Protein AF-A0A0D6AP35-F1 (afdb_monomer)

Sequence (66 aa):
MPTIENKLWKIRQKIMEWSPEAEAKLKEIPFFVRPAARKKIEKFAIDKQETLITVELYLQAKAKFN

Nearest PDB structures (foldseek):
  2kru-assembly1_A  TM=9.706E-01  e=9.992E-04  Chlorobaculum tepidum
  2l09-assembly1_A  TM=8.581E-01  e=5.984E-04  Nostoc sp. PCC 7120 = FACHB-418
  9c57-assembly1_B  TM=6.549E-01  e=6.894E-01  Homo sapiens
  5m32-assembly1_c  TM=5.883E-01  e=3.872E-01  Homo sapiens
  3whl-assembly4_G  TM=5.672E-01  e=7.350E-01  Pyrococcus furiosus DSM 3638

Secondary structure (DSSP, 8-state):
---HHHHHHHHHHHTPEEPHHHHHHHHHS-TTTHHHHHHHHHHHHHHTT-SEE-HHHHHHHHHTT-

Radius of gyration: 12.46 Å; Cα contacts (8 Å, |Δi|>4): 49; chains: 1; bounding box: 28×33×26 Å

Mean predicted aligned error: 6.74 Å

pLDDT: mean 80.89, std 11.6, range [45.62, 91.62]

Structure (mmCIF, N/CA/C/O backbone):
data_AF-A0A0D6AP35-F1
#
_entry.id   AF-A0A0D6AP35-F1
#
loop_
_atom_site.group_PDB
_atom_site.id
_atom_site.type_symbol
_atom_site.label_atom_id
_atom_site.label_alt_id
_atom_site.label_comp_id
_atom_site.label_asym_id
_atom_site.label_entity_id
_atom_site.label_seq_id
_atom_site.pdbx_PDB_ins_code
_atom_site.Cartn_x
_atom_site.Cartn_y
_atom_site.Cartn_z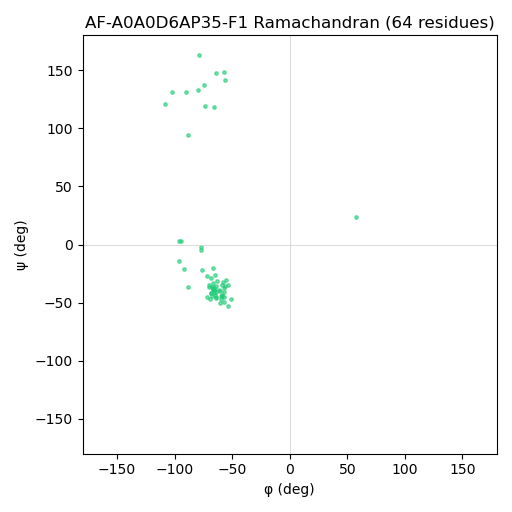
_atom_site.occupancy
_atom_site.B_iso_or_equiv
_atom_site.auth_seq_id
_atom_site.auth_comp_id
_atom_site.auth_asym_id
_atom_site.auth_atom_id
_atom_site.pdbx_PDB_model_num
ATOM 1 N N . MET A 1 1 ? 18.152 18.330 -16.043 1.00 45.62 1 MET A N 1
ATOM 2 C CA . MET A 1 1 ? 17.744 18.835 -14.712 1.00 45.62 1 MET A CA 1
ATOM 3 C C . MET A 1 1 ? 16.462 18.126 -14.297 1.00 45.62 1 MET A C 1
ATOM 5 O O . MET A 1 1 ? 15.540 18.119 -15.102 1.00 45.62 1 MET A O 1
ATOM 9 N N . PRO A 1 2 ? 16.381 17.487 -13.120 1.00 49.34 2 PRO A N 1
ATOM 10 C CA . PRO A 1 2 ? 15.125 16.911 -12.651 1.00 49.34 2 PRO A CA 1
ATOM 11 C C . PRO A 1 2 ? 14.183 18.036 -12.187 1.00 49.34 2 PRO A C 1
ATOM 13 O O . PRO A 1 2 ? 14.525 18.805 -11.294 1.00 49.34 2 PRO A O 1
ATOM 16 N N . THR A 1 3 ? 13.019 18.145 -12.825 1.00 67.62 3 THR A N 1
ATOM 17 C CA . THR A 1 3 ? 11.954 19.130 -12.557 1.00 67.62 3 THR A CA 1
ATOM 18 C C . THR A 1 3 ? 11.469 19.063 -11.101 1.00 67.62 3 THR A C 1
ATOM 20 O O . THR A 1 3 ? 11.463 17.986 -10.508 1.00 67.62 3 THR A O 1
ATOM 23 N N . ILE A 1 4 ? 11.031 20.184 -10.515 1.00 63.16 4 ILE A N 1
ATOM 24 C CA . ILE A 1 4 ? 10.557 20.280 -9.112 1.00 63.16 4 ILE A CA 1
ATOM 25 C C . ILE A 1 4 ? 9.449 19.255 -8.807 1.00 63.16 4 ILE A C 1
ATOM 27 O O . ILE A 1 4 ? 9.431 18.645 -7.735 1.00 63.16 4 ILE A O 1
ATOM 31 N N . GLU A 1 5 ? 8.593 18.978 -9.789 1.00 60.38 5 GLU A N 1
ATOM 32 C CA . GLU A 1 5 ? 7.544 17.958 -9.726 1.00 60.38 5 GLU A CA 1
ATOM 33 C C . GLU A 1 5 ? 8.102 16.567 -9.406 1.00 60.38 5 GLU A C 1
ATOM 35 O O . GLU A 1 5 ? 7.512 15.831 -8.612 1.00 60.38 5 GLU A O 1
ATOM 40 N N . ASN A 1 6 ? 9.301 16.238 -9.915 1.00 61.28 6 ASN A N 1
ATOM 41 C CA . ASN A 1 6 ? 9.943 14.952 -9.664 1.00 61.28 6 ASN A CA 1
ATOM 42 C C . ASN A 1 6 ? 10.371 14.747 -8.197 1.00 61.28 6 ASN A C 1
ATOM 44 O O . ASN A 1 6 ? 10.596 13.625 -7.736 1.00 61.28 6 ASN A O 1
ATOM 48 N N . LYS A 1 7 ? 10.514 15.841 -7.446 1.00 61.44 7 LYS A N 1
ATOM 49 C CA . LYS A 1 7 ? 10.929 15.817 -6.042 1.00 61.44 7 LYS A CA 1
ATOM 50 C C . LYS A 1 7 ? 9.727 15.673 -5.109 1.00 61.44 7 LYS A C 1
ATOM 52 O O . LYS A 1 7 ? 9.810 14.954 -4.116 1.00 61.44 7 LYS A O 1
ATOM 57 N N . LEU A 1 8 ? 8.602 16.301 -5.453 1.00 67.44 8 LEU A N 1
ATOM 58 C CA . LEU A 1 8 ? 7.386 16.305 -4.635 1.00 67.44 8 LEU A CA 1
ATOM 59 C C . LEU A 1 8 ? 6.697 14.933 -4.594 1.00 67.44 8 LEU A C 1
ATOM 61 O O . LEU A 1 8 ? 6.241 14.520 -3.526 1.00 67.44 8 LEU A O 1
ATOM 65 N N . TRP A 1 9 ? 6.694 14.174 -5.699 1.00 63.41 9 TRP A N 1
ATOM 66 C CA . TRP A 1 9 ? 6.107 12.824 -5.694 1.00 63.41 9 TRP A CA 1
ATOM 67 C C . TRP A 1 9 ? 6.893 11.836 -4.825 1.00 63.41 9 TRP A C 1
ATOM 69 O O . TRP A 1 9 ? 6.287 11.021 -4.133 1.00 63.41 9 TRP A O 1
ATOM 79 N N . LYS A 1 10 ? 8.231 11.938 -4.788 1.00 63.34 10 LYS A N 1
ATOM 80 C CA . LYS A 1 10 ? 9.072 11.085 -3.927 1.00 63.34 10 LYS A CA 1
ATOM 81 C C . LYS A 1 10 ? 8.861 11.362 -2.442 1.00 63.34 10 LYS A C 1
ATOM 83 O O . LYS A 1 10 ? 8.909 10.436 -1.637 1.00 63.34 10 LYS A O 1
ATOM 88 N N . ILE A 1 11 ? 8.639 12.624 -2.080 1.00 69.31 11 ILE A N 1
ATOM 89 C CA . ILE A 1 11 ? 8.385 13.029 -0.693 1.00 69.31 11 ILE A CA 1
ATOM 90 C C . ILE A 1 11 ? 7.019 12.502 -0.244 1.00 69.31 11 ILE A C 1
ATOM 92 O O . ILE A 1 11 ? 6.939 11.845 0.788 1.00 69.31 11 ILE A O 1
ATOM 96 N N . ARG A 1 12 ? 5.976 12.677 -1.066 1.00 65.12 12 ARG A N 1
ATOM 97 C CA . ARG A 1 12 ? 4.634 12.133 -0.793 1.00 65.12 12 ARG A CA 1
ATOM 98 C C . ARG A 1 12 ? 4.629 10.616 -0.607 1.00 65.12 12 ARG A C 1
ATOM 100 O O . ARG A 1 12 ? 3.927 10.122 0.261 1.00 65.12 12 ARG A O 1
ATOM 107 N N . GLN A 1 13 ? 5.449 9.891 -1.367 1.00 66.31 13 GLN A N 1
ATOM 108 C CA . GLN A 1 13 ? 5.557 8.437 -1.236 1.00 66.31 13 GLN A CA 1
ATOM 109 C C . GLN A 1 13 ? 6.242 8.005 0.074 1.00 66.31 13 GLN A C 1
ATOM 111 O O . GLN A 1 13 ? 5.875 6.992 0.656 1.00 66.31 13 GLN A O 1
ATOM 116 N N . LYS A 1 14 ? 7.225 8.775 0.562 1.00 66.81 14 LYS A N 1
ATOM 117 C CA . LYS A 1 14 ? 7.984 8.447 1.782 1.00 66.81 14 LYS A CA 1
ATOM 118 C C . LYS A 1 14 ? 7.210 8.726 3.080 1.00 66.81 14 LYS A C 1
ATOM 120 O O . LYS A 1 14 ? 7.561 8.153 4.104 1.00 66.81 14 LYS A O 1
ATOM 125 N N . ILE A 1 15 ? 6.196 9.593 3.043 1.00 69.75 15 ILE A N 1
ATOM 126 C CA . ILE A 1 15 ? 5.443 10.037 4.233 1.00 69.75 15 ILE A CA 1
ATOM 127 C C . ILE A 1 15 ? 4.146 9.227 4.428 1.00 69.75 15 ILE A C 1
ATOM 129 O O . ILE A 1 15 ? 3.387 9.503 5.345 1.00 69.75 15 ILE A O 1
ATOM 133 N N . MET A 1 16 ? 3.866 8.220 3.594 1.00 81.25 16 MET A N 1
ATOM 134 C CA . MET A 1 16 ? 2.632 7.446 3.752 1.00 81.25 16 MET A CA 1
ATOM 135 C C . MET A 1 16 ? 2.624 6.648 5.044 1.00 81.25 16 MET A C 1
ATOM 137 O O . MET A 1 16 ? 3.443 5.743 5.241 1.00 81.25 16 MET A O 1
ATOM 141 N N . GLU A 1 17 ? 1.654 6.965 5.889 1.00 85.19 17 GLU A N 1
ATOM 142 C CA . GLU A 1 17 ? 1.405 6.237 7.119 1.00 85.19 17 GLU A CA 1
ATOM 143 C C . GLU A 1 17 ? 0.626 4.972 6.788 1.00 85.19 17 GLU A C 1
ATOM 145 O O . GLU A 1 17 ? -0.328 4.992 6.012 1.00 85.19 17 GLU A O 1
ATOM 150 N N . TRP A 1 18 ? 1.055 3.845 7.342 1.00 89.50 18 TRP A N 1
ATOM 151 C CA . TRP A 1 18 ? 0.332 2.590 7.210 1.00 89.50 18 TRP A CA 1
ATOM 152 C C . TRP A 1 18 ? -0.418 2.328 8.502 1.00 89.50 18 TRP A C 1
ATOM 154 O O . TRP A 1 18 ? 0.149 2.395 9.589 1.00 89.50 18 TRP A O 1
ATOM 164 N N . SER A 1 19 ? -1.696 1.993 8.373 1.00 90.31 19 SER A N 1
ATOM 165 C CA . SER A 1 19 ? -2.451 1.459 9.498 1.00 90.31 19 SER A CA 1
ATOM 166 C C . SER A 1 19 ? -1.865 0.107 9.936 1.00 90.31 19 SER A C 1
ATOM 168 O O . SER A 1 19 ? -1.403 -0.670 9.088 1.00 90.31 19 SER A O 1
ATOM 170 N N . PRO A 1 20 ? -1.931 -0.228 11.237 1.00 89.56 20 PRO A N 1
ATOM 171 C CA . PRO A 1 20 ? -1.449 -1.514 11.743 1.00 89.56 20 PRO A CA 1
ATOM 172 C C . PRO A 1 20 ? -2.149 -2.703 11.067 1.00 89.56 20 PRO A C 1
ATOM 174 O O . PRO A 1 20 ? -1.534 -3.744 10.834 1.00 89.56 20 PRO A O 1
ATOM 177 N N . GLU A 1 21 ? -3.415 -2.535 10.684 1.00 90.25 21 GLU A N 1
ATOM 178 C CA . GLU A 1 21 ? -4.203 -3.533 9.960 1.00 90.25 21 GLU A CA 1
ATOM 179 C C . GLU A 1 21 ? -3.686 -3.760 8.528 1.00 90.25 21 GLU A C 1
ATOM 181 O O . GLU A 1 21 ? -3.522 -4.905 8.092 1.00 90.25 21 GLU A O 1
ATOM 186 N N . ALA A 1 22 ? -3.367 -2.685 7.796 1.00 89.94 22 ALA A N 1
ATOM 187 C CA . ALA A 1 22 ? -2.766 -2.787 6.466 1.00 89.94 22 ALA A CA 1
ATOM 188 C C . ALA A 1 22 ? -1.348 -3.377 6.526 1.00 89.94 22 ALA A C 1
ATOM 190 O O . ALA A 1 22 ? -0.981 -4.186 5.671 1.00 89.94 22 ALA A O 1
ATOM 191 N N . GLU A 1 23 ? -0.554 -3.025 7.542 1.00 89.44 23 GLU A N 1
ATOM 192 C CA . GLU A 1 23 ? 0.765 -3.629 7.758 1.00 89.44 23 GLU A CA 1
ATOM 193 C C . GLU A 1 23 ? 0.678 -5.124 8.064 1.00 89.44 23 GLU A C 1
ATOM 195 O O . GLU A 1 23 ? 1.482 -5.897 7.540 1.00 89.44 23 GLU A O 1
ATOM 200 N N . ALA A 1 24 ? -0.293 -5.555 8.874 1.00 90.81 24 ALA A N 1
ATOM 201 C CA . ALA A 1 24 ? -0.526 -6.971 9.140 1.00 90.81 24 ALA A CA 1
ATOM 202 C C . ALA A 1 24 ? -0.815 -7.729 7.837 1.00 90.81 24 ALA A C 1
ATOM 204 O O . ALA A 1 24 ? -0.191 -8.756 7.567 1.00 90.81 24 ALA A O 1
ATOM 205 N N . LYS A 1 25 ? -1.662 -7.166 6.967 1.00 87.88 25 LYS A N 1
ATOM 206 C CA . LYS A 1 25 ? -1.949 -7.735 5.642 1.00 87.88 25 LYS A CA 1
ATOM 207 C C . LYS A 1 25 ? -0.735 -7.745 4.716 1.00 87.88 25 LYS A C 1
ATOM 209 O O . LYS A 1 25 ? -0.532 -8.715 3.987 1.00 87.88 25 LYS A O 1
ATOM 214 N N . LEU A 1 26 ? 0.097 -6.705 4.755 1.00 87.06 26 LEU A N 1
ATOM 215 C CA . LEU A 1 26 ? 1.351 -6.657 3.999 1.00 87.06 26 LEU A CA 1
ATOM 216 C C . LEU A 1 26 ? 2.359 -7.700 4.513 1.00 87.06 26 LEU A C 1
ATOM 218 O O . LEU A 1 26 ? 3.126 -8.249 3.722 1.00 87.06 26 LEU A O 1
ATOM 222 N N . LYS A 1 27 ? 2.354 -8.006 5.817 1.00 87.94 27 LYS A N 1
ATOM 223 C CA . LYS A 1 27 ? 3.191 -9.058 6.412 1.00 87.94 27 LYS A CA 1
ATOM 224 C C . LYS A 1 27 ? 2.776 -10.462 5.965 1.00 87.94 27 LYS A C 1
ATOM 226 O O . LYS A 1 27 ? 3.663 -11.307 5.852 1.00 87.94 27 LYS A O 1
ATOM 231 N N . GLU A 1 28 ? 1.505 -10.695 5.633 1.00 88.50 28 GLU A N 1
ATOM 232 C CA . GLU A 1 28 ? 1.059 -11.967 5.032 1.00 88.50 28 GLU A CA 1
ATOM 233 C C . GLU A 1 28 ? 1.675 -12.201 3.640 1.00 88.50 28 GLU A C 1
ATOM 235 O O . GLU A 1 28 ? 1.858 -13.340 3.216 1.00 88.50 28 GLU A O 1
ATOM 240 N N . ILE A 1 29 ? 2.038 -11.130 2.922 1.00 85.06 29 ILE A N 1
ATOM 241 C CA . ILE A 1 29 ? 2.697 -11.231 1.618 1.00 85.06 29 ILE A CA 1
ATOM 242 C C . ILE A 1 29 ? 4.170 -11.649 1.805 1.00 85.06 29 ILE A C 1
ATOM 244 O O . ILE A 1 29 ? 4.870 -11.080 2.655 1.00 85.06 29 ILE A O 1
ATOM 248 N N . PRO A 1 30 ? 4.700 -12.571 0.976 1.00 88.56 30 PRO A N 1
ATOM 249 C CA . PRO A 1 30 ? 6.116 -12.923 0.99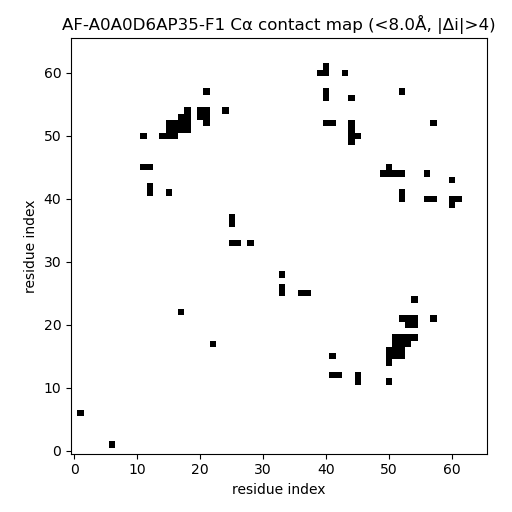5 1.00 88.56 30 PRO A CA 1
ATOM 250 C C . PRO A 1 30 ? 7.034 -11.711 0.785 1.00 88.56 30 PRO A C 1
ATOM 252 O O . PRO A 1 30 ? 6.762 -10.832 -0.037 1.00 88.56 30 PRO A O 1
ATOM 255 N N . PHE A 1 31 ? 8.160 -11.674 1.503 1.00 86.00 31 PHE A N 1
ATOM 256 C CA . PHE A 1 31 ? 9.051 -10.507 1.575 1.00 86.00 31 PHE A CA 1
ATOM 257 C C . PHE A 1 31 ? 9.550 -9.998 0.213 1.00 86.00 31 PHE A C 1
ATOM 259 O O . PHE A 1 31 ? 9.748 -8.797 0.063 1.00 86.00 31 PHE A O 1
ATOM 266 N N . PHE A 1 32 ? 9.710 -10.872 -0.784 1.00 86.19 32 PHE A N 1
ATOM 267 C CA . PHE A 1 32 ? 10.158 -10.492 -2.127 1.00 86.19 32 PHE A CA 1
ATOM 268 C C . PHE A 1 32 ? 9.086 -9.729 -2.922 1.00 86.19 32 PHE A C 1
ATOM 270 O O . PHE A 1 32 ? 9.419 -8.891 -3.757 1.00 86.19 32 PHE A O 1
ATOM 277 N N . VAL A 1 33 ? 7.799 -9.952 -2.628 1.00 88.50 33 VAL A N 1
ATOM 278 C CA . VAL A 1 33 ? 6.682 -9.236 -3.267 1.00 88.50 33 VAL A CA 1
ATOM 279 C C . VAL A 1 33 ? 6.279 -7.990 -2.473 1.00 88.50 33 VAL A C 1
ATOM 281 O O . VAL A 1 33 ? 5.696 -7.069 -3.047 1.00 88.50 33 VAL A O 1
ATOM 284 N N . ARG A 1 34 ? 6.615 -7.909 -1.172 1.00 88.56 34 ARG A N 1
ATOM 285 C CA . ARG A 1 34 ? 6.263 -6.767 -0.302 1.00 88.56 34 ARG A CA 1
ATOM 286 C C . ARG A 1 34 ? 6.651 -5.402 -0.891 1.00 88.56 34 ARG A C 1
ATOM 288 O O . ARG A 1 34 ? 5.782 -4.535 -0.903 1.00 88.56 34 ARG A O 1
ATOM 295 N N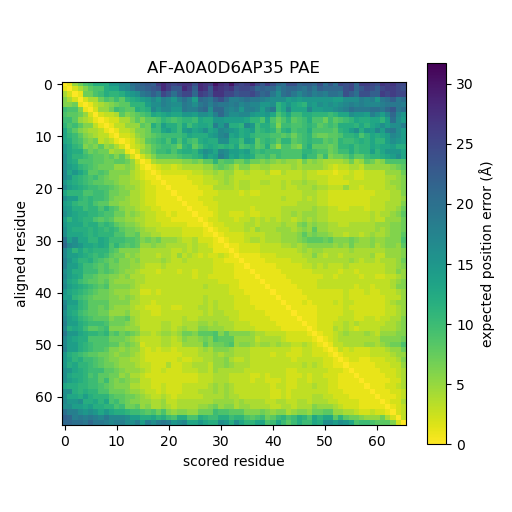 . PRO A 1 35 ? 7.869 -5.169 -1.429 1.00 87.25 35 PRO A N 1
ATOM 296 C CA . PRO A 1 35 ? 8.229 -3.872 -2.006 1.00 87.25 35 PRO A CA 1
ATOM 297 C C . PRO A 1 35 ? 7.392 -3.509 -3.236 1.00 87.25 35 PRO A C 1
ATOM 299 O O . PRO A 1 35 ? 7.064 -2.342 -3.440 1.00 87.25 35 PRO A O 1
ATOM 302 N N . ALA A 1 36 ? 7.036 -4.500 -4.058 1.00 87.56 36 ALA A N 1
ATOM 303 C CA . ALA A 1 36 ? 6.207 -4.294 -5.242 1.00 87.56 36 ALA A CA 1
ATOM 304 C C . ALA A 1 36 ? 4.750 -3.997 -4.860 1.00 87.56 36 ALA A C 1
ATOM 306 O O . ALA A 1 36 ? 4.159 -3.054 -5.386 1.00 87.56 36 ALA A O 1
ATOM 307 N N . ALA A 1 37 ? 4.194 -4.760 -3.914 1.00 87.69 37 ALA A N 1
ATOM 308 C CA . ALA A 1 37 ? 2.858 -4.534 -3.374 1.00 87.69 37 ALA A CA 1
ATOM 309 C C . ALA A 1 37 ? 2.764 -3.156 -2.707 1.00 87.69 37 ALA A C 1
ATOM 311 O O . ALA A 1 37 ? 1.902 -2.361 -3.076 1.00 87.69 37 ALA A O 1
ATOM 312 N N . ARG A 1 38 ? 3.707 -2.835 -1.810 1.00 88.19 38 ARG A N 1
ATOM 313 C CA . ARG A 1 38 ? 3.784 -1.549 -1.106 1.00 88.19 38 ARG A CA 1
ATOM 314 C C . ARG A 1 38 ? 3.789 -0.379 -2.087 1.00 88.19 38 ARG A C 1
ATOM 316 O O . ARG A 1 38 ? 2.898 0.454 -2.010 1.00 88.19 38 ARG A O 1
ATOM 323 N N . LYS A 1 39 ? 4.689 -0.376 -3.078 1.00 87.12 39 LYS A N 1
ATOM 324 C 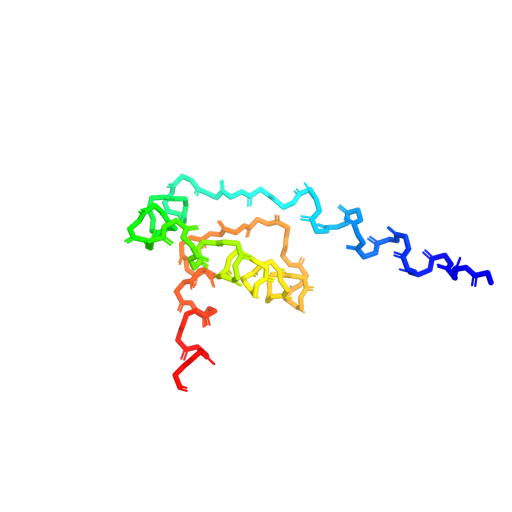CA . LYS A 1 39 ? 4.754 0.691 -4.095 1.00 87.12 39 LYS A CA 1
ATOM 325 C C . LYS A 1 39 ? 3.449 0.873 -4.863 1.00 87.12 39 LYS A C 1
ATOM 327 O O . LYS A 1 39 ? 3.079 2.004 -5.172 1.00 87.12 39 LYS A O 1
ATOM 332 N N . LYS A 1 40 ? 2.772 -0.222 -5.221 1.00 87.25 40 LYS A N 1
ATOM 333 C CA . LYS A 1 40 ? 1.497 -0.149 -5.944 1.00 87.25 40 LYS A CA 1
ATOM 334 C C . LYS A 1 40 ? 0.385 0.434 -5.067 1.00 87.25 40 LYS A C 1
ATOM 336 O O . LYS A 1 40 ? -0.383 1.259 -5.551 1.00 87.25 40 LYS A O 1
ATOM 341 N N . ILE A 1 41 ? 0.324 0.034 -3.798 1.00 88.75 41 ILE A N 1
ATOM 342 C CA . ILE A 1 41 ? -0.660 0.535 -2.829 1.00 88.75 41 ILE A CA 1
ATOM 343 C C . ILE A 1 41 ? -0.385 2.007 -2.509 1.00 88.75 41 ILE A C 1
ATOM 345 O O . ILE A 1 41 ? -1.307 2.811 -2.517 1.00 88.75 41 ILE A O 1
ATOM 349 N N . GLU A 1 42 ? 0.882 2.390 -2.346 1.00 87.56 42 GLU A N 1
ATOM 350 C CA . GLU A 1 42 ? 1.292 3.788 -2.186 1.00 87.56 42 GLU A CA 1
ATOM 351 C C . GLU A 1 42 ? 0.894 4.625 -3.406 1.00 87.56 42 GLU A C 1
ATOM 353 O O . GLU A 1 42 ? 0.312 5.696 -3.274 1.00 87.56 42 GLU A O 1
ATOM 358 N N . LYS A 1 43 ? 1.115 4.119 -4.624 1.00 86.00 43 LYS A N 1
ATOM 359 C CA . LYS A 1 43 ? 0.660 4.806 -5.839 1.00 86.00 43 LYS A CA 1
ATOM 360 C C . LYS A 1 43 ? -0.864 4.978 -5.864 1.00 86.00 43 LYS A C 1
ATOM 362 O O . LYS A 1 43 ? -1.339 6.033 -6.268 1.00 86.00 43 LYS A O 1
ATOM 367 N N . PHE A 1 44 ? -1.611 3.967 -5.425 1.00 87.94 44 PHE A N 1
ATOM 368 C CA . PHE A 1 44 ? -3.070 4.026 -5.332 1.00 87.94 44 PHE A CA 1
ATOM 369 C C . PHE A 1 44 ? -3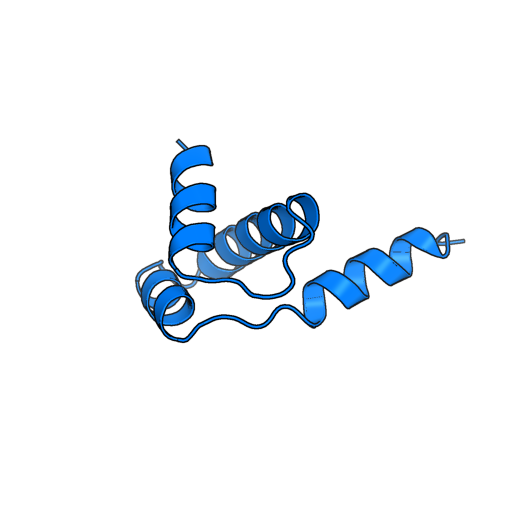.549 5.034 -4.276 1.00 87.94 44 PHE A C 1
ATOM 371 O O . PHE A 1 44 ? -4.502 5.764 -4.523 1.00 87.94 44 PHE A O 1
ATOM 378 N N . ALA A 1 45 ? -2.862 5.129 -3.136 1.00 87.69 45 ALA A N 1
ATOM 379 C CA . ALA A 1 45 ? -3.145 6.133 -2.113 1.00 87.69 45 ALA A CA 1
ATOM 380 C C . ALA A 1 45 ? -2.893 7.560 -2.634 1.00 87.69 45 ALA A C 1
ATOM 382 O O . ALA A 1 45 ? -3.765 8.414 -2.511 1.00 87.69 45 ALA A O 1
ATOM 383 N N . ILE A 1 46 ? -1.765 7.796 -3.325 1.00 85.19 46 ILE A N 1
ATOM 384 C CA . ILE A 1 46 ? -1.470 9.085 -3.986 1.00 85.19 46 ILE A CA 1
ATOM 385 C C . ILE A 1 46 ? -2.569 9.469 -4.979 1.00 85.19 46 ILE A C 1
ATOM 387 O O . ILE A 1 46 ? -2.980 10.627 -4.999 1.00 85.19 46 ILE A O 1
ATOM 391 N N . ASP A 1 47 ? -3.026 8.520 -5.800 1.00 85.88 47 ASP A N 1
ATOM 392 C CA . ASP A 1 47 ? -4.086 8.742 -6.793 1.00 85.88 47 ASP A CA 1
ATOM 393 C C . ASP A 1 47 ? -5.404 9.157 -6.125 1.00 85.88 47 ASP A C 1
ATOM 395 O O . ASP A 1 47 ? -6.075 10.084 -6.573 1.00 85.88 47 ASP A O 1
ATOM 399 N N . LYS A 1 48 ? -5.708 8.546 -4.975 1.00 84.88 48 LYS A N 1
ATOM 400 C CA . LYS A 1 48 ? -6.842 8.914 -4.122 1.00 84.88 48 LYS A CA 1
ATOM 401 C C . LYS A 1 48 ? -6.627 10.172 -3.277 1.00 84.88 48 LYS A C 1
ATOM 403 O O . LYS A 1 48 ? -7.549 10.573 -2.580 1.00 84.88 48 LYS A O 1
ATOM 408 N N . GLN A 1 49 ? -5.445 10.790 -3.342 1.00 83.25 49 GLN A N 1
ATOM 409 C CA . GLN A 1 49 ? -5.016 11.886 -2.462 1.00 83.25 49 GLN A CA 1
ATOM 410 C C . GLN A 1 49 ? -5.051 11.525 -0.967 1.00 83.25 49 GLN A C 1
ATOM 412 O O . GLN A 1 49 ? -5.080 12.403 -0.109 1.00 83.25 49 GLN A O 1
ATOM 417 N N . GLU A 1 50 ? -4.972 10.231 -0.664 1.00 83.62 50 GLU A N 1
ATOM 418 C CA . GLU A 1 50 ? -4.908 9.687 0.685 1.00 83.62 50 GLU A CA 1
ATOM 419 C C . GLU A 1 50 ? -3.448 9.563 1.120 1.00 83.62 50 GLU A C 1
ATOM 421 O O . GLU A 1 50 ? -2.596 9.021 0.406 1.00 83.62 50 GLU A O 1
ATOM 426 N N . THR A 1 51 ? -3.143 10.060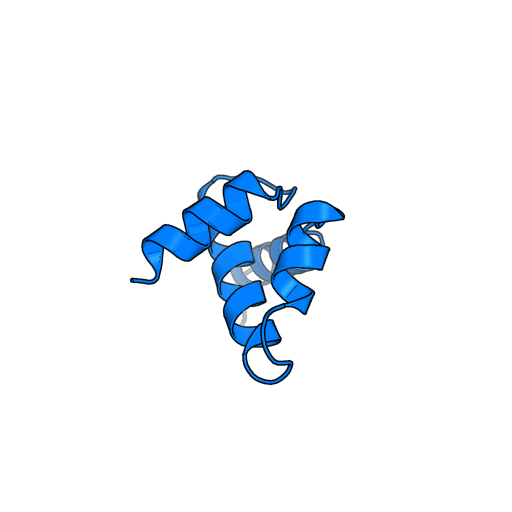 2.313 1.00 83.19 51 THR A N 1
ATOM 427 C CA . THR A 1 51 ? -1.813 9.922 2.926 1.00 83.19 51 THR A CA 1
ATOM 428 C C . THR A 1 51 ? -1.737 8.748 3.899 1.00 83.19 51 THR A C 1
ATOM 430 O O . THR A 1 51 ? -0.634 8.337 4.257 1.00 83.19 51 THR A O 1
ATOM 433 N N . LEU A 1 52 ? -2.890 8.195 4.297 1.00 87.69 52 LEU A N 1
ATOM 434 C CA . LEU A 1 52 ? -3.019 7.070 5.218 1.00 87.69 52 LEU A CA 1
ATOM 435 C C . LEU A 1 52 ? -3.467 5.807 4.470 1.00 87.69 52 LEU A C 1
ATOM 437 O O . LEU A 1 52 ? -4.542 5.750 3.875 1.00 87.69 52 LEU A O 1
ATOM 441 N N . ILE A 1 53 ? -2.655 4.756 4.540 1.00 89.69 53 ILE A N 1
ATOM 442 C CA . ILE A 1 53 ? -2.970 3.445 3.976 1.00 89.69 53 ILE A CA 1
ATOM 443 C C . ILE A 1 53 ? -3.73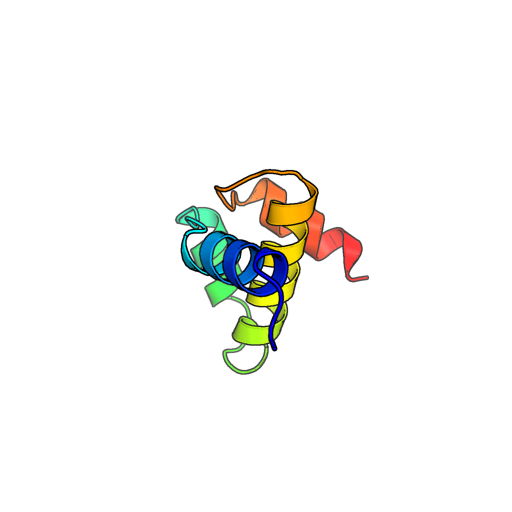3 2.633 5.022 1.00 89.69 53 ILE A C 1
ATOM 445 O O . ILE A 1 53 ? -3.159 1.962 5.888 1.00 89.69 53 ILE A O 1
ATOM 449 N N . THR A 1 54 ? -5.058 2.698 4.932 1.00 91.62 54 THR A N 1
ATOM 450 C CA . THR A 1 54 ? -5.979 1.865 5.710 1.00 91.62 54 THR A CA 1
ATOM 451 C C . THR A 1 54 ? -6.091 0.457 5.124 1.00 91.62 54 THR A C 1
ATOM 453 O O . THR A 1 54 ? -5.735 0.208 3.965 1.00 91.62 54 THR A O 1
ATOM 456 N N . VAL A 1 55 ? -6.604 -0.488 5.916 1.00 89.88 55 VAL A N 1
ATOM 457 C CA . VAL A 1 55 ? -6.880 -1.854 5.443 1.00 89.88 55 VAL A CA 1
ATOM 458 C C . VAL A 1 55 ? -7.861 -1.865 4.268 1.00 89.88 55 VAL A C 1
ATOM 460 O O . VAL A 1 55 ? -7.687 -2.640 3.330 1.00 89.88 55 VAL A O 1
ATOM 463 N N . GLU A 1 56 ? -8.834 -0.957 4.253 1.00 89.88 56 GLU A N 1
ATOM 464 C CA . GLU A 1 56 ? -9.773 -0.799 3.142 1.00 89.88 56 GLU A CA 1
ATOM 465 C C . GLU A 1 56 ? -9.058 -0.371 1.861 1.00 89.88 56 GLU A C 1
ATOM 467 O O . GLU A 1 56 ? -9.267 -0.969 0.805 1.00 89.88 56 GLU A O 1
ATOM 472 N N . LEU A 1 57 ? -8.158 0.613 1.947 1.00 89.12 57 LEU A N 1
ATOM 473 C CA . LEU A 1 57 ? -7.387 1.079 0.798 1.00 89.12 57 LEU A CA 1
ATOM 474 C C . LEU A 1 57 ? -6.440 -0.009 0.279 1.00 89.12 57 LEU A C 1
ATOM 476 O O . LEU A 1 57 ? -6.326 -0.206 -0.933 1.00 89.12 57 LEU A O 1
ATOM 480 N N . TYR A 1 58 ? -5.821 -0.765 1.188 1.00 88.88 58 TYR A N 1
ATOM 481 C CA . TYR A 1 58 ? -5.036 -1.952 0.857 1.00 88.88 58 TYR A CA 1
ATOM 482 C C . TYR A 1 58 ? -5.869 -2.986 0.088 1.00 88.88 58 TYR A C 1
ATOM 484 O O . TYR A 1 58 ? -5.438 -3.475 -0.958 1.00 88.88 58 TYR A O 1
ATOM 492 N N . LEU A 1 59 ? -7.066 -3.315 0.582 1.00 88.31 59 LEU A N 1
ATOM 493 C CA . LEU A 1 59 ? -7.957 -4.293 -0.045 1.00 88.31 59 LEU A CA 1
ATOM 494 C C . LEU A 1 59 ? -8.461 -3.805 -1.405 1.00 88.31 59 LEU A C 1
ATOM 496 O O . LEU A 1 59 ? -8.469 -4.583 -2.355 1.00 88.31 59 LEU A O 1
ATOM 500 N N . GLN A 1 60 ? -8.806 -2.523 -1.532 1.00 88.69 60 GLN A N 1
ATOM 501 C CA . GLN A 1 60 ? -9.216 -1.929 -2.805 1.00 88.69 60 GLN A CA 1
ATOM 502 C C . GLN A 1 60 ? -8.086 -1.922 -3.834 1.00 88.69 60 GLN A C 1
ATOM 504 O O . GLN A 1 60 ? -8.307 -2.285 -4.990 1.00 88.69 60 GLN A O 1
ATOM 509 N N . ALA A 1 61 ? -6.871 -1.557 -3.421 1.00 87.44 61 ALA A N 1
ATOM 510 C CA . ALA A 1 61 ? -5.697 -1.653 -4.276 1.00 87.44 61 ALA A CA 1
ATOM 511 C C . ALA A 1 61 ? -5.479 -3.109 -4.712 1.00 87.44 61 ALA A C 1
ATOM 513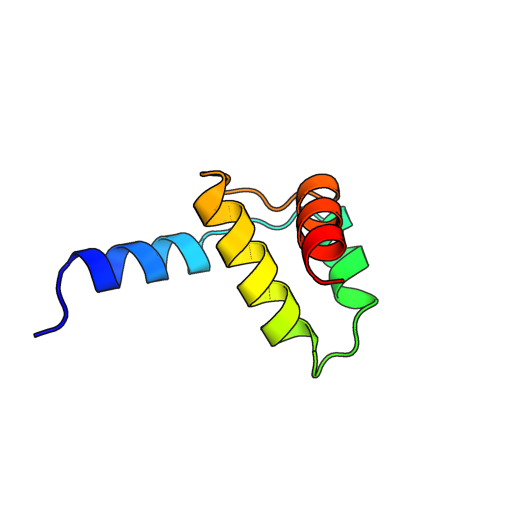 O O . ALA A 1 61 ? -5.324 -3.373 -5.902 1.00 87.44 61 ALA A O 1
ATOM 514 N N . LYS A 1 62 ? -5.553 -4.060 -3.768 1.00 84.00 62 LYS A N 1
ATOM 515 C CA . LYS A 1 62 ? -5.412 -5.497 -4.034 1.00 84.00 62 LYS A CA 1
ATOM 516 C C . LYS A 1 62 ? -6.450 -6.020 -5.025 1.00 84.00 62 LYS A C 1
ATOM 518 O O . LYS A 1 62 ? -6.083 -6.760 -5.932 1.00 84.00 62 LYS A O 1
ATOM 523 N N . ALA A 1 63 ? -7.709 -5.611 -4.884 1.00 85.25 63 ALA A N 1
ATOM 524 C CA . ALA A 1 63 ? -8.795 -5.998 -5.780 1.00 85.25 63 ALA A CA 1
ATOM 525 C C . ALA A 1 63 ? -8.580 -5.504 -7.221 1.00 85.25 63 ALA A C 1
ATOM 527 O O . ALA A 1 63 ? -8.956 -6.194 -8.160 1.00 85.25 63 ALA A O 1
ATOM 528 N N . LYS A 1 64 ? -7.920 -4.351 -7.412 1.00 77.31 64 LYS A N 1
ATOM 529 C CA . LYS A 1 64 ? -7.547 -3.837 -8.741 1.00 77.31 64 LYS A CA 1
ATOM 530 C C . LYS A 1 64 ? -6.333 -4.532 -9.379 1.00 77.31 64 LYS A C 1
ATOM 532 O O . LYS A 1 64 ? -5.984 -4.190 -10.505 1.00 77.31 64 LYS A O 1
ATOM 537 N N . PHE A 1 65 ? -5.652 -5.445 -8.680 1.00 67.69 65 PHE A N 1
ATOM 538 C CA . PHE A 1 65 ? -4.484 -6.163 -9.214 1.00 67.69 65 PHE A CA 1
ATOM 539 C C . PHE A 1 65 ? -4.811 -7.527 -9.844 1.00 67.69 65 PHE A C 1
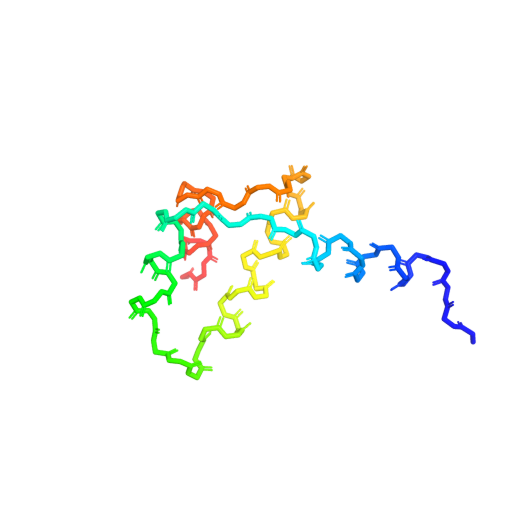ATOM 541 O O . PHE A 1 65 ? -3.862 -8.209 -10.234 1.00 67.69 65 PHE A O 1
ATOM 548 N N . ASN A 1 66 ? -6.090 -7.919 -9.921 1.00 53.75 66 ASN A N 1
ATOM 549 C CA . ASN A 1 66 ? -6.545 -9.142 -10.592 1.00 53.75 66 ASN A CA 1
ATOM 550 C C . ASN A 1 66 ? -7.003 -8.871 -12.026 1.00 53.75 66 ASN A C 1
ATOM 552 O O . ASN A 1 66 ? -7.651 -7.822 -12.234 1.00 53.75 66 ASN A O 1
#

Foldseek 3Di:
DDDPVNVVLVVLLVQAAEDPLLVVVLVVDPPVCSVVLSVQLSVQCVVVVHSYHYPVSSVVSVVVVD

Solvent-accessible surface area (backbone atoms only — not comparable to full-atom values): 3859 Å² total; per-residue (Å²): 133,88,55,72,69,68,54,55,58,56,51,60,62,73,66,51,45,67,35,73,65,26,48,53,56,48,62,73,41,58,75,87,50,34,66,60,52,49,53,53,39,50,52,49,29,55,74,70,71,42,57,65,40,37,46,66,54,44,50,55,44,54,63,71,72,110